Protein AF-A0A1B6LDJ8-F1 (afdb_monomer_lite)

Secondary structure (DSSP, 8-state):
---PPP-------------------TTTS--PPPPPHHHHHHHHTTHHHHHHHHHHHTGGG-GGGHHHHHHHHHHHHHHHHHHHHHHHTT-HHHHHHHHHHHHH--GGGG----HHHHHHHTT--HHHHHHHHHHHHHHHHHHHHHHHHHHHHH-

Sequence (155 aa):
KNSSPSLDNYTAHSTDDIREGPKENPLLNWTCSPISLQMEQNISTGFLDKRIANRIEHAEDYPDGGTQLIEDMQEFYCYLKHVNQLVVNKERRGNALMRKLVEEDPEFTQIQFDTEELGNHFSWVEEEVEAFEKIMDGICYQWKCLVARYTQKKL

Radius of gyration: 24.35 Å; chains: 1; bounding box: 57×78×54 Å

Foldseek 3Di:
DDDDDDDDDDDDPPPPPPPPDPPPDDLLVDDQDDQDPVLLVCVLVLVLLVLLQCCQVVLLVCLQCLVVNSVSLSSLLSSLVVLLVCVVVVNPVSLVSLCSCLVVPRPNVVDDDDLVVSCVSNVHDPSSSVSSVVSVVSNVVSNVSSNVSNVVVVD

Organism: NCBI:txid36148

pLDDT: mean 81.77, std 17.46, range [34.22, 94.38]

Structure (mmCIF, N/CA/C/O backbone):
data_AF-A0A1B6LDJ8-F1
#
_entry.id   AF-A0A1B6LDJ8-F1
#
loop_
_atom_site.group_PDB
_atom_site.id
_atom_site.type_symbol
_atom_site.label_atom_id
_atom_site.label_alt_id
_atom_site.label_comp_id
_atom_site.label_asym_id
_atom_site.label_entity_id
_atom_site.label_seq_id
_atom_site.pdbx_PDB_ins_code
_atom_site.Cartn_x
_atom_site.Cartn_y
_atom_site.Cartn_z
_atom_site.occupancy
_atom_site.B_iso_or_equiv
_atom_site.auth_seq_id
_atom_site.auth_comp_id
_atom_site.auth_asym_id
_atom_site.auth_atom_id
_atom_site.pdbx_PDB_model_num
ATOM 1 N N . LYS A 1 1 ? 38.167 -66.591 -27.382 1.00 38.53 1 LYS A N 1
ATOM 2 C CA . LYS A 1 1 ? 38.619 -65.293 -26.827 1.00 38.53 1 LYS A CA 1
ATOM 3 C C . LYS A 1 1 ? 37.791 -64.210 -27.497 1.00 38.53 1 LYS A C 1
ATOM 5 O O . LYS A 1 1 ? 37.930 -64.022 -28.696 1.00 38.53 1 LYS A O 1
ATOM 10 N N . ASN A 1 2 ? 36.875 -63.626 -26.729 1.00 36.47 2 ASN A N 1
ATOM 11 C CA . ASN A 1 2 ? 36.006 -62.514 -27.111 1.00 36.47 2 ASN A CA 1
ATOM 12 C C . ASN A 1 2 ? 36.827 -61.246 -27.351 1.00 36.47 2 ASN A C 1
ATOM 14 O O . ASN A 1 2 ? 37.753 -61.004 -26.578 1.00 36.47 2 ASN A O 1
ATOM 18 N N . SER A 1 3 ? 36.444 -60.431 -28.336 1.00 34.22 3 SER A N 1
ATOM 19 C CA . SER A 1 3 ? 36.538 -58.961 -28.317 1.00 34.22 3 SER A CA 1
ATOM 20 C C . SER A 1 3 ? 35.684 -58.386 -29.455 1.00 34.22 3 SER A C 1
ATOM 22 O O . SER A 1 3 ? 35.648 -58.940 -30.550 1.00 34.22 3 SER A O 1
ATOM 24 N N . SER A 1 4 ? 34.942 -57.341 -29.113 1.00 40.16 4 SER A N 1
ATOM 25 C CA . SER A 1 4 ? 33.719 -56.801 -29.718 1.00 40.16 4 SER A CA 1
ATOM 26 C C . SER A 1 4 ? 33.898 -56.060 -31.055 1.00 40.16 4 SER A C 1
ATOM 28 O O . SER A 1 4 ? 34.998 -55.586 -31.334 1.00 40.16 4 SER A O 1
ATOM 30 N N . PRO A 1 5 ? 32.821 -55.844 -31.838 1.00 43.47 5 PRO A N 1
ATOM 31 C CA . PRO A 1 5 ? 32.786 -54.800 -32.855 1.00 43.47 5 PRO A CA 1
ATOM 32 C C . PRO A 1 5 ? 32.420 -53.435 -32.242 1.00 43.47 5 PRO A C 1
ATOM 34 O O . PRO A 1 5 ? 31.503 -53.333 -31.427 1.00 43.47 5 PRO A O 1
ATOM 37 N N . SER A 1 6 ? 33.168 -52.406 -32.648 1.00 40.16 6 SER A N 1
ATOM 38 C CA . SER A 1 6 ? 32.935 -50.985 -32.362 1.00 40.16 6 SER A CA 1
ATOM 39 C C . SER A 1 6 ? 31.637 -50.515 -33.021 1.00 40.16 6 SER A C 1
ATOM 41 O O . SER A 1 6 ? 31.442 -50.742 -34.214 1.00 40.16 6 SER A O 1
ATOM 43 N N . LEU A 1 7 ? 30.760 -49.875 -32.248 1.00 40.31 7 LEU A N 1
ATOM 44 C CA . LEU A 1 7 ? 29.587 -49.151 -32.736 1.00 40.31 7 LEU A CA 1
ATOM 45 C C . LEU A 1 7 ? 29.927 -47.663 -32.675 1.00 40.31 7 LEU A C 1
ATOM 47 O O . LEU A 1 7 ? 29.958 -47.072 -31.596 1.00 40.31 7 LEU A O 1
ATOM 51 N N . ASP A 1 8 ? 30.210 -47.084 -33.837 1.00 39.25 8 ASP A N 1
ATOM 52 C CA . ASP A 1 8 ? 30.377 -45.646 -33.974 1.00 39.25 8 ASP A CA 1
ATOM 53 C C . ASP A 1 8 ? 29.006 -44.962 -33.873 1.00 39.25 8 ASP A C 1
ATOM 55 O O . ASP A 1 8 ? 28.089 -45.200 -34.662 1.00 39.25 8 ASP A O 1
ATOM 59 N N . ASN A 1 9 ? 28.893 -44.121 -32.845 1.00 40.94 9 ASN A N 1
ATOM 60 C CA . ASN A 1 9 ? 27.924 -43.041 -32.688 1.00 40.94 9 ASN A CA 1
ATOM 61 C C . ASN A 1 9 ? 27.845 -42.189 -33.959 1.00 40.94 9 ASN A C 1
ATOM 63 O O . ASN A 1 9 ? 28.891 -41.735 -34.390 1.00 40.94 9 ASN A O 1
ATOM 67 N N . TYR A 1 10 ? 26.646 -41.855 -34.450 1.00 37.91 10 TYR A N 1
ATOM 68 C CA . TYR A 1 10 ? 26.311 -40.497 -34.915 1.00 37.91 10 TYR A CA 1
ATOM 69 C C . TYR A 1 10 ? 24.777 -40.325 -35.021 1.00 37.91 10 TYR A C 1
ATOM 71 O O . TYR A 1 10 ? 24.122 -40.835 -35.922 1.00 37.91 10 TYR A O 1
ATOM 79 N N . THR A 1 11 ? 24.252 -39.586 -34.041 1.00 40.19 11 THR A N 1
ATOM 80 C CA . THR A 1 11 ? 23.260 -38.501 -34.148 1.00 40.19 11 THR A CA 1
ATOM 81 C C . THR A 1 11 ? 21.849 -38.769 -34.685 1.00 40.19 11 THR A C 1
ATOM 83 O O . THR A 1 11 ? 21.587 -38.716 -35.881 1.00 40.19 11 THR A O 1
ATOM 86 N N . ALA A 1 12 ? 20.894 -38.773 -33.752 1.00 36.81 12 ALA A N 1
ATOM 87 C CA . ALA A 1 12 ? 19.671 -37.985 -33.892 1.00 36.81 12 ALA A CA 1
ATOM 88 C C . ALA A 1 12 ? 19.435 -37.242 -32.568 1.00 36.81 12 ALA A C 1
ATOM 90 O O . ALA A 1 12 ? 18.904 -37.800 -31.610 1.00 36.81 12 ALA A O 1
ATOM 91 N N . HIS A 1 13 ? 19.901 -35.993 -32.491 1.00 41.22 13 HIS A N 1
ATOM 92 C CA . HIS A 1 13 ? 19.447 -35.071 -31.458 1.00 41.22 13 HIS A CA 1
ATOM 93 C C . HIS A 1 13 ? 17.972 -34.778 -31.741 1.00 41.22 13 HIS A C 1
ATOM 95 O O . HIS A 1 13 ? 17.655 -34.032 -32.662 1.00 41.22 13 HIS A O 1
ATOM 101 N N . SER A 1 14 ? 17.079 -35.392 -30.967 1.00 43.19 14 SER A N 1
ATOM 102 C CA . SER A 1 14 ? 15.733 -34.861 -30.783 1.00 43.19 14 SER A CA 1
ATOM 103 C C . SER A 1 14 ? 15.887 -33.615 -29.920 1.00 43.19 14 SER A C 1
ATOM 105 O O . SER A 1 14 ? 15.924 -33.699 -28.695 1.00 43.19 14 SER A O 1
ATOM 107 N N . THR A 1 15 ? 16.097 -32.462 -30.550 1.00 45.50 15 THR A N 1
ATOM 108 C CA . THR A 1 15 ? 15.800 -31.189 -29.900 1.00 45.50 15 THR A CA 1
ATOM 109 C C . THR A 1 15 ? 14.287 -31.087 -29.869 1.00 45.50 15 THR A C 1
ATOM 111 O O . THR A 1 15 ? 13.665 -30.612 -30.817 1.00 45.50 15 THR A O 1
ATOM 114 N N . ASP A 1 16 ? 13.699 -31.605 -28.792 1.00 42.22 16 ASP A N 1
ATOM 115 C CA . ASP A 1 16 ? 12.411 -31.113 -28.336 1.00 42.22 16 ASP A CA 1
ATOM 116 C C . ASP A 1 16 ? 12.603 -29.615 -28.084 1.00 42.22 16 ASP A C 1
ATOM 118 O O . ASP A 1 16 ? 13.118 -29.199 -27.046 1.00 42.22 16 ASP A O 1
ATOM 122 N N . ASP A 1 17 ? 12.259 -28.809 -29.090 1.00 44.28 17 ASP A N 1
ATOM 123 C CA . ASP A 1 17 ? 11.973 -27.390 -28.933 1.00 44.28 17 ASP A CA 1
ATOM 124 C C . ASP A 1 17 ? 10.781 -27.296 -27.980 1.00 44.28 17 ASP A C 1
ATOM 126 O O . ASP A 1 17 ? 9.614 -27.213 -28.379 1.00 44.28 17 ASP A O 1
ATOM 130 N N . ILE A 1 18 ? 11.074 -27.337 -26.681 1.00 52.16 18 ILE A N 1
ATOM 131 C CA . ILE A 1 18 ? 10.176 -26.821 -25.665 1.00 52.16 18 ILE A CA 1
ATOM 132 C C . ILE A 1 18 ? 10.108 -25.325 -25.961 1.00 52.16 18 ILE A C 1
ATOM 134 O O . ILE A 1 18 ? 10.928 -24.541 -25.489 1.00 52.16 18 ILE A O 1
ATOM 138 N N . ARG A 1 19 ? 9.142 -24.929 -26.799 1.00 48.34 19 ARG A N 1
ATOM 139 C CA . ARG A 1 19 ? 8.634 -23.559 -26.824 1.00 48.34 19 ARG A CA 1
ATOM 140 C C . ARG A 1 19 ? 8.196 -23.273 -25.395 1.00 48.34 19 ARG A C 1
ATOM 142 O O . ARG A 1 19 ? 7.093 -23.656 -25.010 1.00 48.34 19 ARG A O 1
ATOM 149 N N . GLU A 1 20 ? 9.071 -22.652 -24.604 1.00 49.28 20 GLU A N 1
ATOM 150 C CA . GLU A 1 20 ? 8.648 -21.943 -23.406 1.00 49.28 20 GLU A CA 1
ATOM 151 C C . GLU A 1 20 ? 7.529 -21.011 -23.886 1.00 49.28 20 GLU A C 1
ATOM 153 O O . GLU A 1 20 ? 7.747 -20.135 -24.727 1.00 49.28 20 GLU A O 1
ATOM 158 N N . GLY A 1 21 ? 6.294 -21.287 -23.454 1.00 52.56 21 GLY A N 1
ATOM 159 C CA . GLY A 1 21 ? 5.196 -20.345 -23.637 1.00 52.56 21 GLY A CA 1
ATOM 160 C C . GLY A 1 21 ? 5.592 -18.991 -23.039 1.00 52.56 21 GLY A C 1
ATOM 161 O O . GLY A 1 21 ? 6.565 -18.931 -22.281 1.00 52.56 21 GLY A O 1
ATOM 162 N N . PRO A 1 22 ? 4.875 -17.901 -23.364 1.00 54.19 22 PRO A N 1
ATOM 163 C CA . PRO A 1 22 ? 5.152 -16.617 -22.735 1.00 54.19 22 PRO A CA 1
ATOM 164 C C . PRO A 1 22 ? 5.205 -16.832 -21.220 1.00 54.19 22 PRO A C 1
ATOM 166 O O . PRO A 1 22 ? 4.245 -17.345 -20.643 1.00 54.19 22 PRO A O 1
ATOM 169 N N . LYS A 1 23 ? 6.355 -16.543 -20.597 1.00 59.56 23 LYS A N 1
ATOM 170 C CA . LYS A 1 23 ? 6.487 -16.604 -19.142 1.00 59.56 23 LYS A CA 1
ATOM 171 C C . LYS A 1 23 ? 5.483 -15.600 -18.595 1.00 59.56 23 LYS A C 1
ATOM 173 O O . LYS A 1 23 ? 5.639 -14.406 -18.830 1.00 59.56 23 LYS A O 1
ATOM 178 N N . GLU A 1 24 ? 4.418 -16.090 -17.963 1.00 65.94 24 GLU A N 1
ATOM 179 C CA . GLU A 1 24 ? 3.443 -15.219 -17.315 1.00 65.94 24 GLU A CA 1
ATOM 180 C C . GLU A 1 24 ? 4.187 -14.344 -16.306 1.00 65.94 24 GLU A C 1
ATOM 182 O O . GLU A 1 24 ? 4.953 -14.862 -15.491 1.00 65.94 24 GLU A O 1
ATOM 187 N N . ASN A 1 25 ? 4.001 -13.025 -16.387 1.00 72.38 25 ASN A N 1
ATOM 188 C CA . ASN A 1 25 ? 4.610 -12.112 -15.433 1.00 72.38 25 ASN A CA 1
ATOM 189 C C . ASN A 1 25 ? 3.919 -12.323 -14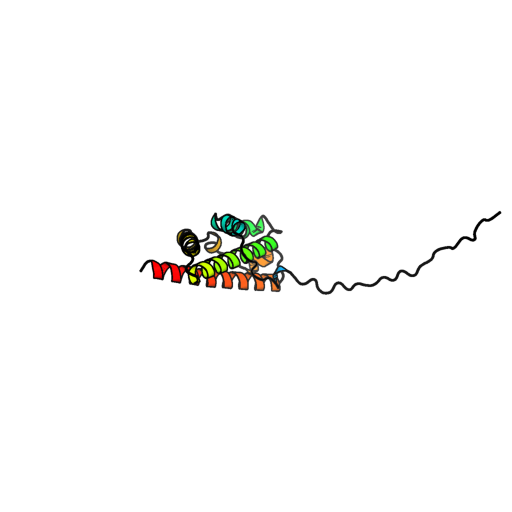.069 1.00 72.38 25 ASN A C 1
ATOM 191 O O . ASN A 1 25 ? 2.725 -12.025 -13.942 1.00 72.38 25 ASN A O 1
ATOM 195 N N . PRO A 1 26 ? 4.624 -12.850 -13.048 1.00 70.56 26 PRO A N 1
ATOM 196 C CA . PRO A 1 26 ? 4.020 -13.187 -11.760 1.00 70.56 26 PRO A CA 1
ATOM 197 C C . PRO A 1 26 ? 3.470 -11.957 -11.024 1.00 70.56 26 PRO A C 1
ATOM 199 O O . PRO A 1 26 ? 2.598 -12.106 -10.169 1.00 70.56 26 PRO A O 1
ATOM 202 N N . LEU A 1 27 ? 3.921 -10.752 -11.387 1.00 73.88 27 LEU A N 1
ATOM 203 C CA . LEU A 1 27 ? 3.430 -9.490 -10.836 1.00 73.88 27 LEU A CA 1
ATOM 204 C C . LEU A 1 27 ? 1.999 -9.167 -11.293 1.00 73.88 27 LEU A C 1
ATOM 206 O O . LEU A 1 27 ? 1.265 -8.503 -10.565 1.00 73.88 27 LEU A O 1
ATOM 210 N N . LEU A 1 28 ? 1.584 -9.665 -12.464 1.00 75.38 28 LEU A N 1
ATOM 211 C CA . LEU A 1 28 ? 0.278 -9.367 -13.066 1.00 75.38 28 LEU A CA 1
ATOM 212 C C . LEU A 1 28 ? -0.835 -10.307 -12.578 1.00 75.38 28 LEU A C 1
ATOM 214 O O . LEU A 1 28 ? -1.995 -9.907 -12.500 1.00 75.38 28 LEU A O 1
ATOM 218 N N . ASN A 1 29 ? -0.487 -11.542 -12.203 1.00 79.81 29 ASN A N 1
ATOM 219 C CA . ASN A 1 29 ? -1.427 -12.585 -11.765 1.00 79.81 29 ASN A CA 1
ATOM 220 C C . ASN A 1 29 ? -1.372 -12.825 -10.248 1.00 79.81 29 ASN A C 1
ATOM 222 O O . ASN A 1 29 ? -1.471 -13.955 -9.760 1.00 79.81 29 ASN A O 1
ATOM 226 N N . TRP A 1 30 ? -1.197 -11.752 -9.483 1.00 85.44 30 TRP A N 1
ATOM 227 C CA . TRP A 1 30 ? -1.040 -11.829 -8.040 1.00 85.44 30 TRP A CA 1
ATOM 228 C C . TRP A 1 30 ? -2.380 -11.843 -7.282 1.00 85.44 30 TRP A C 1
ATOM 230 O O . TRP A 1 30 ? -3.378 -11.244 -7.686 1.00 85.44 30 TRP A O 1
ATOM 240 N N . THR A 1 31 ? -2.395 -12.508 -6.122 1.00 86.25 31 THR A N 1
ATOM 241 C CA . THR A 1 31 ? -3.513 -12.466 -5.170 1.00 86.25 31 THR A CA 1
ATOM 242 C C . THR A 1 31 ? -3.005 -12.313 -3.743 1.00 86.25 31 THR A C 1
ATOM 244 O O . THR A 1 31 ? -1.900 -12.742 -3.408 1.00 86.25 31 THR A O 1
ATOM 247 N N . CYS A 1 32 ? -3.839 -11.744 -2.868 1.00 87.81 32 CYS A N 1
ATOM 248 C CA . CYS A 1 32 ? -3.464 -11.617 -1.467 1.00 87.81 32 CYS A CA 1
ATOM 249 C C . CYS A 1 32 ? -3.257 -12.968 -0.796 1.00 87.81 32 CYS A C 1
ATOM 251 O O . CYS A 1 32 ? -4.209 -13.721 -0.572 1.00 87.81 32 CYS A O 1
ATOM 253 N N . SER A 1 33 ? -2.019 -13.199 -0.377 1.00 82.31 33 SER A N 1
ATOM 254 C CA . SER A 1 33 ? -1.688 -14.288 0.528 1.00 82.31 33 SER A CA 1
ATOM 255 C C . SER A 1 33 ? -2.200 -13.990 1.945 1.00 82.31 33 SER A C 1
ATOM 257 O O . SER A 1 33 ? -2.274 -12.823 2.345 1.00 82.31 33 SER A O 1
ATOM 259 N N . PRO A 1 34 ? -2.559 -15.020 2.733 1.00 83.12 34 PRO A N 1
ATOM 260 C CA . PRO A 1 34 ? -2.873 -14.843 4.145 1.00 83.12 34 PRO A CA 1
ATOM 261 C C . PRO A 1 34 ? -1.697 -14.210 4.893 1.00 83.12 34 PRO A C 1
ATOM 263 O O . PRO A 1 34 ? -0.567 -14.688 4.802 1.00 83.12 34 PRO A O 1
ATOM 266 N N . ILE A 1 35 ? -1.967 -13.162 5.669 1.00 84.12 35 ILE A N 1
ATOM 267 C CA . ILE A 1 35 ? -0.930 -12.481 6.444 1.00 84.12 35 ILE A CA 1
ATOM 268 C C . ILE A 1 35 ? -0.645 -13.254 7.727 1.00 84.12 35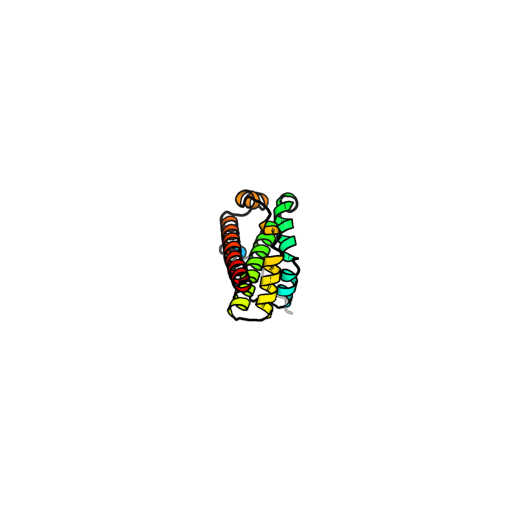 ILE A C 1
ATOM 270 O O . ILE A 1 35 ? -1.527 -13.477 8.561 1.00 84.12 35 ILE A O 1
ATOM 274 N N . SER A 1 36 ? 0.613 -13.665 7.887 1.00 82.81 36 SER A N 1
ATOM 275 C CA . SER A 1 36 ? 1.095 -14.265 9.128 1.00 82.81 36 SER A CA 1
ATOM 276 C C . SER A 1 36 ? 1.264 -13.204 10.221 1.00 82.81 36 SER A C 1
ATOM 278 O O . SER A 1 36 ? 1.472 -12.027 9.940 1.00 82.81 36 SER A O 1
ATOM 280 N N . LEU A 1 37 ? 1.243 -13.621 11.491 1.00 78.38 37 LEU A N 1
ATOM 281 C CA . LEU A 1 37 ? 1.507 -12.726 12.628 1.00 78.38 37 LEU A CA 1
ATOM 282 C C . LEU A 1 37 ? 2.877 -12.032 12.541 1.00 78.38 37 LEU A C 1
ATOM 284 O O . LEU A 1 37 ? 3.002 -10.880 12.941 1.00 78.38 37 LEU A O 1
ATOM 288 N N . GLN A 1 38 ? 3.894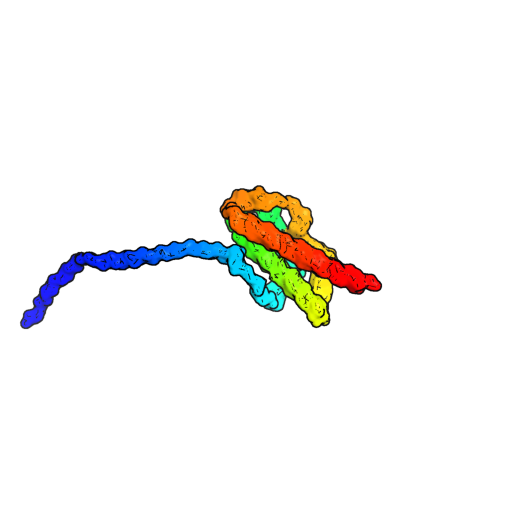 -12.716 12.014 1.00 78.06 38 GLN A N 1
ATOM 289 C CA . GLN A 1 38 ? 5.236 -12.152 11.854 1.00 78.06 38 GLN A CA 1
ATOM 290 C C . GLN A 1 38 ? 5.262 -11.056 10.782 1.00 78.06 38 GLN A C 1
ATOM 292 O O . GLN A 1 38 ? 5.866 -10.005 10.973 1.00 78.06 38 GLN A O 1
ATOM 297 N N . MET A 1 39 ? 4.569 -11.292 9.670 1.00 78.12 39 MET A N 1
ATOM 298 C CA . MET A 1 39 ? 4.432 -10.335 8.575 1.00 78.12 39 MET A CA 1
ATOM 299 C C . MET A 1 39 ? 3.625 -9.111 9.025 1.00 78.12 39 MET A C 1
ATOM 301 O O . MET A 1 39 ? 4.069 -7.984 8.849 1.00 78.12 39 MET A O 1
ATOM 305 N N . GLU A 1 40 ? 2.517 -9.327 9.742 1.00 84.88 40 GLU A N 1
ATOM 306 C CA . GLU A 1 40 ? 1.740 -8.260 10.389 1.00 84.88 40 GLU A CA 1
ATOM 307 C C . GLU A 1 40 ? 2.624 -7.393 11.296 1.00 84.88 40 GLU A C 1
ATOM 309 O O . GLU A 1 40 ? 2.576 -6.169 11.216 1.00 84.88 40 GLU A O 1
ATOM 314 N N . GLN A 1 41 ? 3.472 -8.010 12.125 1.00 78.38 41 GLN A N 1
ATOM 315 C CA . GLN A 1 41 ? 4.388 -7.281 13.002 1.00 78.38 41 GLN A CA 1
ATOM 316 C C . GLN A 1 41 ? 5.391 -6.442 12.211 1.00 78.38 41 GLN A C 1
ATOM 318 O O . GLN A 1 41 ? 5.508 -5.252 12.491 1.00 78.38 41 GLN A O 1
ATOM 323 N N . ASN A 1 42 ? 6.053 -7.020 11.209 1.00 72.56 42 ASN A N 1
ATOM 324 C CA . ASN A 1 42 ? 7.043 -6.316 10.392 1.00 72.56 42 ASN A CA 1
ATOM 325 C C . ASN A 1 42 ? 6.441 -5.130 9.628 1.00 72.56 42 ASN A C 1
ATOM 327 O O . ASN A 1 42 ? 7.052 -4.069 9.544 1.00 72.56 42 ASN A O 1
ATOM 331 N N . ILE A 1 43 ? 5.231 -5.284 9.093 1.00 77.88 43 ILE A N 1
ATOM 332 C CA . ILE A 1 43 ? 4.556 -4.196 8.381 1.00 77.88 43 ILE A CA 1
ATOM 333 C C . ILE A 1 43 ? 4.085 -3.138 9.379 1.00 77.88 43 ILE A C 1
ATOM 335 O O . ILE A 1 43 ? 4.305 -1.945 9.184 1.00 77.88 43 ILE A O 1
ATOM 339 N N . SER A 1 44 ? 3.499 -3.569 10.499 1.00 71.94 44 SER A N 1
ATOM 340 C CA . SER A 1 44 ? 2.982 -2.658 11.518 1.00 71.94 44 SER A CA 1
ATOM 341 C C . SER A 1 44 ? 4.067 -1.831 12.206 1.00 71.94 44 SER A C 1
ATOM 343 O O . SER A 1 44 ? 3.730 -0.825 12.817 1.00 71.94 44 SER A O 1
ATOM 345 N N . THR A 1 45 ? 5.347 -2.213 12.160 1.00 73.88 45 THR A N 1
ATOM 346 C CA . THR A 1 45 ? 6.460 -1.406 12.698 1.00 73.88 45 THR A CA 1
ATOM 347 C C . THR A 1 45 ? 6.943 -0.317 11.736 1.00 73.88 45 THR A C 1
ATOM 349 O O . THR A 1 45 ? 7.886 0.397 12.074 1.00 73.88 45 THR A O 1
ATOM 352 N N . GLY A 1 46 ? 6.307 -0.168 10.569 1.00 79.19 46 GLY A N 1
ATOM 353 C CA . GLY A 1 46 ? 6.654 0.844 9.569 1.00 79.19 46 GLY A CA 1
ATOM 354 C C . GLY A 1 46 ? 7.864 0.468 8.712 1.00 79.19 46 GLY A C 1
ATOM 355 O O . GLY A 1 46 ? 8.363 1.299 7.964 1.00 79.19 46 GLY A O 1
ATOM 356 N N . PHE A 1 47 ? 8.365 -0.770 8.804 1.00 86.00 47 PHE A N 1
ATOM 357 C CA . PHE A 1 47 ? 9.487 -1.214 7.973 1.00 86.00 47 PHE A CA 1
ATOM 358 C C . PHE A 1 47 ? 9.116 -1.234 6.486 1.00 86.00 47 PHE A C 1
ATOM 360 O O . PHE A 1 47 ? 9.875 -0.727 5.665 1.00 86.00 47 PHE A O 1
ATOM 367 N N . LEU A 1 48 ? 7.947 -1.793 6.154 1.00 89.44 48 LEU A N 1
ATOM 368 C CA . LEU A 1 48 ? 7.471 -1.853 4.771 1.00 89.44 48 LEU A CA 1
ATOM 369 C C . LEU A 1 48 ? 7.205 -0.450 4.208 1.00 89.44 48 LEU A C 1
ATOM 371 O O . LEU A 1 48 ? 7.655 -0.148 3.113 1.00 89.44 48 LEU A O 1
ATOM 375 N N . ASP A 1 49 ? 6.553 0.410 4.993 1.00 90.62 49 ASP A N 1
ATOM 376 C CA . ASP A 1 49 ? 6.284 1.812 4.644 1.00 90.62 49 ASP A CA 1
ATOM 377 C C . ASP A 1 49 ? 7.571 2.567 4.274 1.00 90.62 49 ASP A C 1
ATOM 379 O O . ASP A 1 49 ? 7.703 3.073 3.163 1.00 90.62 49 ASP A O 1
ATOM 383 N N . LYS A 1 50 ? 8.590 2.508 5.140 1.00 91.12 50 LYS A N 1
ATOM 384 C CA . LYS A 1 50 ? 9.904 3.117 4.876 1.00 91.12 50 LYS A CA 1
ATOM 385 C C . LYS A 1 50 ? 10.610 2.531 3.662 1.00 91.12 50 LYS A C 1
ATOM 387 O O . LYS A 1 50 ? 11.318 3.246 2.960 1.00 91.12 50 LYS A O 1
ATOM 392 N N . ARG A 1 51 ? 10.467 1.223 3.426 1.00 91.00 51 ARG A N 1
ATOM 393 C CA . ARG A 1 51 ? 11.078 0.559 2.269 1.00 91.00 51 ARG A CA 1
ATOM 394 C C . ARG A 1 51 ? 10.434 1.035 0.968 1.00 91.00 51 ARG A C 1
ATOM 396 O O . ARG A 1 51 ? 11.172 1.340 0.035 1.00 91.00 51 ARG A O 1
ATOM 403 N N . ILE A 1 52 ? 9.107 1.166 0.941 1.00 93.69 52 ILE A N 1
ATOM 404 C CA . ILE A 1 52 ? 8.356 1.740 -0.184 1.00 93.69 52 ILE A CA 1
ATOM 405 C C . ILE A 1 52 ? 8.776 3.196 -0.399 1.00 93.69 52 ILE A C 1
ATOM 407 O O . ILE A 1 52 ? 9.205 3.541 -1.497 1.00 93.69 52 ILE A O 1
ATOM 411 N N . ALA A 1 53 ? 8.720 4.023 0.650 1.00 93.31 53 ALA A N 1
ATOM 412 C CA . ALA A 1 53 ? 9.074 5.440 0.592 1.00 93.31 53 ALA A CA 1
ATOM 413 C C . ALA A 1 53 ? 10.474 5.652 -0.001 1.00 93.31 53 ALA A C 1
ATOM 415 O O . ALA A 1 53 ? 10.638 6.332 -1.012 1.00 93.31 53 ALA A O 1
ATOM 416 N N . ASN A 1 54 ? 11.463 4.942 0.545 1.00 92.38 54 ASN A N 1
ATOM 417 C CA . ASN A 1 54 ? 12.841 5.007 0.077 1.00 92.38 54 ASN A CA 1
ATOM 418 C C . ASN A 1 54 ? 12.998 4.544 -1.382 1.00 92.38 54 ASN A C 1
ATOM 420 O O . ASN A 1 54 ? 13.870 5.039 -2.086 1.00 92.38 54 ASN A O 1
ATOM 424 N N . ARG A 1 55 ? 12.205 3.573 -1.853 1.00 92.62 55 ARG A N 1
ATOM 425 C CA . ARG A 1 55 ? 12.261 3.114 -3.253 1.00 92.62 55 ARG A CA 1
ATOM 426 C C . ARG A 1 55 ? 11.674 4.127 -4.227 1.00 92.62 55 ARG A C 1
ATOM 428 O O . ARG A 1 55 ? 12.176 4.211 -5.340 1.00 92.62 55 ARG A O 1
ATOM 435 N N . ILE A 1 56 ? 10.659 4.876 -3.808 1.00 92.94 56 ILE A N 1
ATOM 436 C CA . ILE A 1 56 ? 10.058 5.935 -4.620 1.00 92.94 56 ILE A CA 1
ATOM 437 C C . ILE A 1 56 ? 10.993 7.153 -4.672 1.00 92.94 56 ILE A C 1
ATOM 439 O O . ILE A 1 56 ? 11.324 7.609 -5.760 1.00 92.94 56 ILE A O 1
ATOM 443 N N . GLU A 1 57 ? 11.471 7.646 -3.525 1.00 92.62 57 GLU A N 1
ATOM 444 C CA . GLU A 1 57 ? 12.327 8.848 -3.457 1.00 92.62 57 GLU A CA 1
ATOM 445 C C . GLU A 1 57 ? 13.685 8.669 -4.138 1.00 92.62 57 GLU A C 1
ATOM 447 O O . GLU A 1 57 ? 14.225 9.613 -4.709 1.00 92.62 57 GLU A O 1
ATOM 452 N N . HIS A 1 58 ? 14.234 7.456 -4.079 1.00 90.62 58 HIS A N 1
ATOM 453 C CA . HIS A 1 58 ? 15.565 7.138 -4.588 1.00 90.62 58 HIS A CA 1
ATOM 454 C C . HIS A 1 58 ? 15.517 6.221 -5.814 1.00 90.62 58 HIS A C 1
ATOM 456 O O . HIS A 1 58 ? 16.419 5.407 -6.009 1.00 90.62 58 HIS A O 1
ATOM 462 N N . ALA A 1 59 ? 14.470 6.312 -6.639 1.00 89.00 59 ALA A N 1
ATOM 463 C CA . ALA A 1 59 ? 14.327 5.469 -7.829 1.00 89.00 59 ALA A CA 1
ATOM 464 C C . ALA A 1 59 ? 15.565 5.534 -8.750 1.00 89.00 59 ALA A C 1
ATOM 466 O O . ALA A 1 59 ? 16.027 4.505 -9.241 1.00 89.00 59 ALA A O 1
ATOM 467 N N . GLU A 1 60 ? 16.165 6.721 -8.895 1.00 85.56 60 GLU A N 1
ATOM 468 C CA . GLU A 1 60 ? 17.384 6.943 -9.686 1.00 85.56 60 GLU A CA 1
ATOM 469 C C . GLU A 1 60 ? 18.620 6.211 -9.133 1.00 85.56 60 GLU A C 1
ATOM 471 O O . GLU A 1 60 ? 19.481 5.777 -9.901 1.00 85.56 60 GLU A O 1
ATOM 476 N N . ASP A 1 61 ? 18.703 6.037 -7.811 1.00 87.06 61 ASP A N 1
ATOM 477 C CA . ASP A 1 61 ? 19.830 5.376 -7.144 1.00 87.06 61 ASP A CA 1
ATOM 478 C C . ASP A 1 61 ? 19.725 3.838 -7.208 1.00 87.06 61 ASP A C 1
ATOM 480 O O . ASP A 1 61 ? 20.707 3.130 -6.961 1.00 87.06 61 ASP A O 1
ATOM 484 N N . TYR A 1 62 ? 18.541 3.299 -7.528 1.00 83.25 62 TYR A N 1
ATOM 485 C CA . TYR A 1 62 ? 18.239 1.865 -7.465 1.00 83.25 62 TYR A CA 1
ATOM 486 C C . TYR A 1 62 ? 17.441 1.366 -8.684 1.00 83.25 62 TYR A C 1
ATOM 488 O O . TYR A 1 62 ? 16.308 0.914 -8.513 1.00 83.25 62 TYR A O 1
ATOM 496 N N . PRO A 1 63 ? 18.026 1.348 -9.895 1.00 78.06 63 PRO A N 1
ATOM 497 C CA . PRO A 1 63 ? 17.313 1.000 -11.131 1.00 78.06 63 PRO A CA 1
ATOM 498 C C . PRO A 1 63 ? 16.731 -0.425 -11.138 1.00 78.06 63 PRO A C 1
ATOM 500 O O . PRO A 1 63 ? 15.694 -0.665 -11.745 1.00 78.06 63 PRO A O 1
ATOM 503 N N . ASP A 1 64 ? 17.326 -1.361 -10.392 1.00 82.44 64 ASP A N 1
ATOM 504 C CA . ASP A 1 64 ? 16.817 -2.736 -10.253 1.00 82.44 64 ASP A CA 1
ATOM 505 C C . ASP A 1 64 ? 15.724 -2.873 -9.164 1.00 82.44 64 ASP A C 1
ATOM 507 O O . ASP A 1 64 ? 15.310 -3.975 -8.800 1.00 82.44 64 ASP A O 1
ATOM 511 N N . GLY A 1 65 ? 15.277 -1.758 -8.578 1.00 86.50 65 GLY A N 1
ATOM 512 C CA . GLY A 1 65 ? 14.348 -1.718 -7.446 1.00 86.50 65 GLY A CA 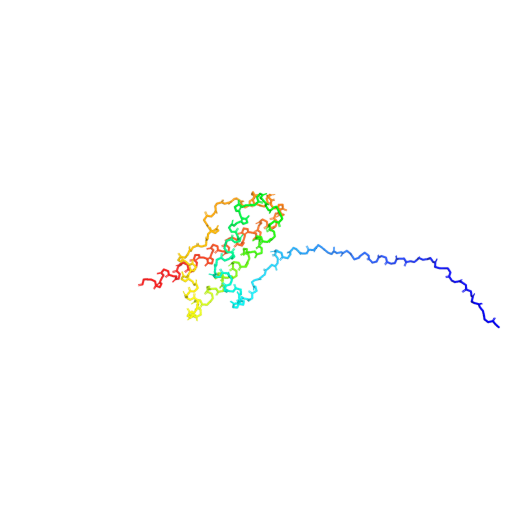1
ATOM 513 C C . GLY A 1 65 ? 12.870 -1.878 -7.805 1.00 86.50 65 GLY A C 1
ATOM 514 O O . GLY A 1 65 ? 12.060 -2.085 -6.900 1.00 86.50 65 GLY A O 1
ATOM 515 N N . GLY A 1 66 ? 12.511 -1.806 -9.089 1.00 90.75 66 GLY A N 1
ATOM 516 C CA . GLY A 1 66 ? 11.120 -1.739 -9.541 1.00 90.75 66 GLY A CA 1
ATOM 517 C C . GLY A 1 66 ? 10.276 -2.959 -9.172 1.00 90.75 66 GLY A C 1
ATOM 518 O O . GLY A 1 66 ? 9.191 -2.817 -8.617 1.00 90.75 66 GLY A O 1
ATOM 519 N N . THR A 1 67 ? 10.782 -4.171 -9.413 1.00 90.62 67 THR A N 1
ATOM 520 C CA . THR A 1 67 ? 10.070 -5.407 -9.042 1.00 90.62 67 THR A CA 1
ATOM 521 C C . THR A 1 67 ? 9.795 -5.462 -7.541 1.00 90.62 67 THR A C 1
ATOM 523 O O . THR A 1 67 ? 8.666 -5.726 -7.136 1.00 90.62 67 THR A O 1
ATOM 526 N N . GLN A 1 68 ? 10.795 -5.133 -6.714 1.00 91.06 68 GLN A N 1
ATOM 527 C CA . GLN A 1 68 ? 10.623 -5.103 -5.261 1.00 91.06 68 GLN A CA 1
ATOM 528 C C . GLN A 1 68 ? 9.582 -4.063 -4.842 1.00 91.06 68 GLN A C 1
ATOM 530 O O . GLN A 1 68 ? 8.818 -4.309 -3.915 1.00 91.06 68 GLN A O 1
ATOM 535 N N . LEU A 1 69 ? 9.537 -2.910 -5.513 1.00 93.94 69 LEU A N 1
ATOM 536 C CA . LEU A 1 69 ? 8.544 -1.886 -5.223 1.00 93.94 69 LEU A CA 1
ATOM 537 C C . LEU A 1 69 ? 7.119 -2.379 -5.527 1.00 93.94 69 LEU A C 1
ATOM 539 O O . LEU A 1 69 ? 6.230 -2.189 -4.700 1.00 93.94 69 LEU A O 1
ATOM 543 N N . ILE A 1 70 ? 6.896 -3.065 -6.652 1.00 93.38 70 ILE A N 1
ATOM 544 C CA . ILE A 1 70 ? 5.586 -3.668 -6.959 1.00 93.38 70 ILE A CA 1
ATOM 545 C C . ILE A 1 70 ? 5.200 -4.692 -5.882 1.00 93.38 70 ILE A C 1
ATOM 547 O O . ILE A 1 70 ? 4.087 -4.640 -5.356 1.00 93.38 70 ILE A O 1
ATOM 551 N N . GLU A 1 71 ? 6.115 -5.592 -5.515 1.00 91.31 71 GLU A N 1
ATOM 552 C CA . GLU A 1 71 ? 5.885 -6.601 -4.472 1.00 91.31 71 GLU A CA 1
ATOM 553 C C . GLU A 1 71 ? 5.581 -5.971 -3.104 1.00 91.31 71 GLU A C 1
ATOM 555 O O . GLU A 1 71 ? 4.672 -6.410 -2.397 1.00 91.31 71 GLU A O 1
ATOM 560 N N . ASP A 1 72 ? 6.294 -4.906 -2.741 1.00 92.75 72 ASP A N 1
ATOM 561 C CA . ASP A 1 72 ? 6.092 -4.186 -1.485 1.00 92.75 72 ASP A CA 1
ATOM 562 C C . ASP A 1 72 ? 4.714 -3.516 -1.435 1.00 92.75 72 ASP A C 1
ATOM 564 O O . ASP A 1 72 ? 4.020 -3.559 -0.415 1.00 92.75 72 ASP A O 1
ATOM 568 N N . MET A 1 73 ? 4.278 -2.939 -2.554 1.00 93.62 73 MET A N 1
ATOM 569 C CA . MET A 1 73 ? 2.962 -2.313 -2.676 1.00 93.62 73 MET A CA 1
ATOM 570 C C . MET A 1 73 ? 1.835 -3.347 -2.639 1.00 93.62 73 MET A C 1
ATOM 572 O O . MET A 1 73 ? 0.814 -3.144 -1.973 1.00 93.62 73 MET A O 1
ATOM 576 N N . GLN A 1 74 ? 2.033 -4.496 -3.281 1.00 93.31 74 GLN A N 1
ATOM 577 C CA . GLN A 1 74 ? 1.152 -5.657 -3.167 1.00 93.31 74 GLN A CA 1
ATOM 578 C C . GLN A 1 74 ? 1.029 -6.123 -1.707 1.00 93.31 74 GLN A C 1
ATOM 580 O O . GLN A 1 74 ? -0.080 -6.315 -1.190 1.00 93.31 74 GLN A O 1
ATOM 585 N N . GLU A 1 75 ? 2.157 -6.260 -1.012 1.00 92.25 75 GLU A N 1
ATOM 586 C CA . GLU A 1 75 ? 2.206 -6.642 0.397 1.00 92.25 75 GLU A CA 1
ATOM 587 C C . GLU A 1 75 ? 1.443 -5.639 1.278 1.00 92.25 75 GLU A C 1
ATOM 589 O O . GLU A 1 75 ? 0.603 -6.030 2.102 1.00 92.25 75 GLU A O 1
ATOM 594 N N . PHE A 1 76 ? 1.655 -4.343 1.048 1.00 92.94 76 PHE A N 1
ATOM 595 C CA . PHE A 1 76 ? 0.980 -3.282 1.785 1.00 92.94 76 PHE A CA 1
ATOM 596 C C . PHE A 1 76 ? -0.535 -3.283 1.542 1.00 92.94 76 PHE A C 1
ATOM 598 O O . PHE A 1 76 ? -1.320 -3.202 2.493 1.00 92.94 76 PHE A O 1
ATOM 605 N N . TYR A 1 77 ? -0.975 -3.463 0.293 1.00 93.62 77 TYR A N 1
ATOM 606 C CA . TYR A 1 77 ? -2.394 -3.612 -0.036 1.00 93.62 77 TYR A CA 1
ATOM 607 C C . TYR A 1 77 ? -3.044 -4.755 0.752 1.00 93.62 77 TYR A C 1
ATOM 609 O O . TYR A 1 77 ? -4.118 -4.581 1.346 1.00 93.62 77 TYR A O 1
ATOM 617 N N . CYS A 1 78 ? -2.404 -5.927 0.801 1.00 93.12 78 CYS A N 1
ATOM 618 C CA . CYS A 1 78 ? -2.948 -7.055 1.554 1.00 93.12 78 CYS A CA 1
ATOM 619 C C . CYS A 1 78 ? -3.001 -6.787 3.043 1.00 93.12 78 CYS A C 1
ATOM 621 O O . CYS A 1 78 ? -3.953 -7.218 3.697 1.00 93.12 78 CYS A O 1
ATOM 623 N N . TYR A 1 79 ? -2.027 -6.054 3.573 1.00 93.00 79 TYR A N 1
ATOM 624 C CA . TYR A 1 79 ? -2.037 -5.642 4.964 1.00 93.00 79 TYR A CA 1
ATOM 625 C C . TYR A 1 79 ? -3.234 -4.754 5.284 1.00 93.00 79 TYR A C 1
ATOM 627 O O . TYR A 1 79 ? -3.977 -5.053 6.222 1.00 93.00 79 TYR A O 1
ATOM 635 N N . LEU A 1 80 ? -3.523 -3.747 4.457 1.00 93.81 80 LEU A N 1
ATOM 636 C CA . LEU A 1 80 ? -4.718 -2.922 4.643 1.00 93.81 80 LEU A CA 1
ATOM 637 C C . LEU A 1 80 ? -6.008 -3.747 4.557 1.00 93.81 80 LEU A C 1
ATOM 639 O O . LEU A 1 80 ? -6.908 -3.584 5.387 1.00 93.81 80 LEU A O 1
ATOM 643 N N . LYS A 1 81 ? -6.098 -4.664 3.587 1.00 93.75 81 LYS A N 1
ATOM 644 C CA . LYS A 1 81 ? -7.254 -5.558 3.421 1.00 93.75 81 LYS A CA 1
ATOM 645 C C . LYS A 1 81 ? -7.453 -6.463 4.641 1.00 93.75 81 LYS A C 1
ATOM 647 O O . LYS A 1 81 ? -8.578 -6.599 5.124 1.00 93.75 81 LYS A O 1
ATOM 652 N N . HIS A 1 82 ? -6.370 -7.039 5.160 1.00 93.56 82 HIS A N 1
ATOM 653 C CA . HIS A 1 82 ? -6.358 -7.856 6.375 1.00 93.56 82 HIS A CA 1
ATOM 654 C C . HIS A 1 82 ? -6.834 -7.053 7.587 1.00 93.56 82 HIS A C 1
ATOM 656 O O . HIS A 1 82 ? -7.775 -7.465 8.264 1.00 93.56 82 HIS A O 1
ATOM 662 N N . VAL A 1 83 ? -6.285 -5.856 7.816 1.00 93.94 83 VAL A N 1
ATOM 663 C CA . VAL A 1 83 ? -6.724 -4.982 8.917 1.00 93.94 83 VAL A CA 1
ATOM 664 C C . VAL A 1 83 ? -8.205 -4.620 8.780 1.00 93.94 83 VAL A C 1
ATOM 666 O O . VAL A 1 83 ? -8.948 -4.730 9.758 1.00 93.94 83 VAL A O 1
ATOM 669 N N . ASN A 1 84 ? -8.673 -4.264 7.579 1.00 93.19 84 ASN A N 1
ATOM 670 C CA . ASN A 1 84 ? -10.095 -4.008 7.323 1.00 93.19 84 ASN A CA 1
ATOM 671 C C . ASN A 1 84 ? -10.966 -5.217 7.696 1.00 93.19 84 ASN A C 1
ATOM 673 O O . ASN A 1 84 ? -11.995 -5.052 8.356 1.00 93.19 84 ASN A O 1
ATOM 677 N N . GLN A 1 85 ? -10.551 -6.431 7.328 1.00 93.88 85 GLN A N 1
ATOM 678 C CA . GLN A 1 85 ? -11.271 -7.658 7.664 1.00 93.88 85 GLN A CA 1
ATOM 679 C C . GLN A 1 85 ? -11.332 -7.890 9.180 1.00 93.88 85 GLN A C 1
ATOM 681 O O . GLN A 1 85 ? -12.411 -8.156 9.712 1.00 93.88 85 GLN A O 1
ATOM 686 N N . LEU A 1 86 ? -10.218 -7.709 9.896 1.00 93.50 86 LEU A N 1
ATOM 687 C CA . LEU A 1 86 ? -10.181 -7.804 11.359 1.00 93.50 86 LEU A CA 1
ATOM 688 C C . LEU A 1 86 ? -11.135 -6.796 12.022 1.00 93.50 86 LEU A C 1
ATOM 690 O O . LEU A 1 86 ? -11.843 -7.133 12.974 1.00 93.50 86 LEU A O 1
ATOM 694 N N . VAL A 1 87 ? -11.180 -5.558 11.517 1.00 93.94 87 VAL A N 1
ATOM 695 C CA . VAL A 1 87 ? -12.074 -4.505 12.025 1.00 93.94 87 VAL A CA 1
ATOM 696 C C . VAL A 1 87 ? -13.541 -4.861 11.785 1.00 93.94 87 VAL A C 1
ATOM 698 O O . VAL A 1 87 ? -14.353 -4.739 12.707 1.00 93.94 87 VAL A O 1
ATOM 701 N N . VAL A 1 88 ? -13.890 -5.324 10.581 1.00 92.81 88 VAL A N 1
ATOM 702 C CA . VAL A 1 88 ? -15.255 -5.757 10.226 1.00 92.81 88 VAL A CA 1
ATOM 703 C C . VAL A 1 88 ? -15.702 -6.932 11.095 1.00 92.81 88 VAL A C 1
ATOM 705 O O . VAL A 1 88 ? -16.824 -6.928 11.604 1.00 92.81 88 VAL A O 1
ATOM 708 N N . ASN A 1 89 ? -14.799 -7.874 11.363 1.00 93.88 89 ASN A N 1
ATOM 709 C CA . ASN A 1 89 ? -15.034 -9.018 12.245 1.00 93.88 89 ASN A CA 1
ATOM 710 C C . ASN A 1 89 ? -15.059 -8.651 13.740 1.00 93.88 89 ASN A C 1
ATOM 712 O O . ASN A 1 89 ? -15.237 -9.525 14.586 1.00 93.88 89 ASN A O 1
ATOM 716 N N . LYS A 1 90 ? -14.909 -7.364 14.084 1.00 91.75 90 LYS A N 1
ATOM 717 C CA . LYS A 1 90 ? -14.890 -6.841 15.460 1.00 91.75 90 LYS A CA 1
ATOM 718 C C . LYS A 1 90 ? -13.766 -7.431 16.318 1.00 91.75 90 LYS A C 1
ATOM 720 O O . LYS A 1 90 ? -13.871 -7.461 17.545 1.00 91.75 90 LYS A O 1
ATOM 725 N N . GLU A 1 91 ? -12.659 -7.838 15.704 1.00 92.94 91 GLU A N 1
ATOM 726 C CA . GLU A 1 91 ? -11.491 -8.307 16.440 1.00 92.94 91 GLU A CA 1
ATOM 727 C C . GLU A 1 91 ? -10.794 -7.141 17.152 1.00 92.94 91 GLU A C 1
ATOM 729 O O . GLU A 1 91 ? -10.523 -6.087 16.569 1.00 92.94 91 GLU A O 1
ATOM 734 N N . ARG A 1 92 ? -10.455 -7.329 18.436 1.00 89.31 92 ARG A N 1
ATOM 735 C CA . ARG A 1 92 ? -9.803 -6.286 19.248 1.00 89.31 92 ARG A CA 1
ATOM 736 C C . ARG A 1 92 ? -8.489 -5.809 18.622 1.00 89.31 92 ARG A C 1
ATOM 738 O O . ARG A 1 92 ? -8.247 -4.604 18.595 1.00 89.31 92 ARG A O 1
ATOM 745 N N . ARG A 1 93 ? -7.679 -6.737 18.098 1.00 89.88 93 ARG A N 1
ATOM 746 C CA . ARG A 1 93 ? -6.405 -6.429 17.426 1.00 89.88 93 ARG A CA 1
ATOM 747 C C . ARG A 1 93 ? -6.588 -5.586 16.163 1.00 89.88 93 ARG A C 1
ATOM 749 O O . ARG A 1 93 ? -5.826 -4.649 15.971 1.00 89.88 93 ARG A O 1
ATOM 756 N N . GLY A 1 94 ? -7.647 -5.823 15.383 1.00 92.12 94 GLY A N 1
ATOM 757 C CA . GLY A 1 94 ? -7.937 -5.040 14.178 1.00 92.12 94 GLY A CA 1
ATOM 758 C C . GLY A 1 94 ? -8.116 -3.558 14.489 1.00 92.12 94 GLY A C 1
ATOM 759 O O . GLY A 1 94 ? -7.599 -2.704 13.781 1.00 92.12 94 GLY A O 1
ATOM 760 N N . ASN A 1 95 ? -8.761 -3.240 15.615 1.00 91.06 95 ASN A N 1
ATOM 761 C CA . ASN A 1 95 ? -8.924 -1.852 16.054 1.00 91.06 95 ASN A CA 1
ATOM 762 C C . ASN A 1 95 ? -7.613 -1.194 16.496 1.00 91.06 95 ASN A C 1
ATOM 764 O O . ASN A 1 95 ? -7.456 0.007 16.301 1.00 91.06 95 ASN A O 1
ATOM 768 N N . ALA A 1 96 ? -6.703 -1.956 17.108 1.00 91.19 96 ALA A N 1
ATOM 769 C CA . ALA A 1 96 ? -5.391 -1.446 17.495 1.00 91.19 96 ALA A CA 1
ATOM 770 C C . ALA A 1 96 ? -4.527 -1.158 16.258 1.00 91.19 96 ALA A C 1
ATOM 772 O O . ALA A 1 96 ? -3.953 -0.078 16.164 1.00 91.19 96 ALA A O 1
ATOM 773 N N . LEU A 1 97 ? -4.512 -2.078 15.288 1.00 91.94 97 LEU A N 1
ATOM 774 C CA . LEU A 1 97 ? -3.790 -1.914 14.023 1.00 91.94 97 LEU A CA 1
ATOM 775 C C . LEU A 1 97 ? -4.357 -0.763 13.186 1.00 91.94 97 LEU A C 1
ATOM 777 O O . LEU A 1 97 ? -3.599 0.087 12.741 1.00 91.94 97 LEU A O 1
ATOM 781 N N . MET A 1 98 ? -5.685 -0.685 13.031 1.00 93.25 98 MET A N 1
ATOM 782 C CA . MET A 1 98 ? -6.346 0.420 12.325 1.00 93.25 98 MET A CA 1
ATOM 783 C C . MET A 1 98 ? -6.032 1.768 12.971 1.00 93.25 98 MET A C 1
ATOM 785 O O . MET A 1 98 ? -5.754 2.724 12.260 1.00 93.25 98 MET A O 1
ATOM 789 N N . ARG A 1 99 ? -6.082 1.850 14.308 1.00 91.44 99 ARG A N 1
ATOM 790 C CA . ARG A 1 99 ? -5.720 3.074 15.027 1.00 91.44 99 ARG A CA 1
ATOM 791 C C . ARG A 1 99 ? -4.292 3.482 14.696 1.00 91.44 99 ARG A C 1
ATOM 793 O O . ARG A 1 99 ? -4.092 4.619 14.305 1.00 91.44 99 ARG A O 1
ATOM 800 N N . LYS A 1 100 ? -3.345 2.554 14.855 1.00 89.50 100 LYS A N 1
ATOM 801 C CA . LYS A 1 100 ? -1.928 2.808 14.607 1.00 89.50 100 LYS A CA 1
ATOM 802 C C . LYS A 1 100 ? -1.705 3.318 13.187 1.00 89.50 100 LYS A C 1
ATOM 804 O O . LYS A 1 100 ? -1.151 4.389 13.023 1.00 89.50 100 LYS A O 1
ATOM 809 N N . LEU A 1 101 ? -2.234 2.593 12.201 1.00 89.62 101 LEU A N 1
ATOM 810 C CA . LEU A 1 101 ? -2.186 2.974 10.795 1.00 89.62 101 LEU A CA 1
ATOM 811 C C . LEU A 1 101 ? -2.687 4.406 10.587 1.00 89.62 101 LEU A C 1
ATOM 813 O O . LEU A 1 101 ? -1.919 5.250 10.154 1.00 89.62 101 LEU A O 1
ATOM 817 N N . VAL A 1 102 ? -3.945 4.688 10.943 1.00 90.19 102 VAL A N 1
ATOM 818 C CA . VAL A 1 102 ? -4.602 5.981 10.673 1.00 90.19 102 VAL A CA 1
ATOM 819 C C . VAL A 1 102 ? -3.986 7.146 11.457 1.00 90.19 102 VAL A C 1
ATOM 821 O O . VAL A 1 102 ? -4.061 8.281 11.001 1.00 90.19 102 VAL A O 1
ATOM 824 N N . GLU A 1 103 ? -3.428 6.899 12.644 1.00 89.69 103 GLU A N 1
ATOM 825 C CA . GLU A 1 103 ? -2.763 7.936 13.445 1.00 89.69 103 GLU A CA 1
ATOM 826 C C . GLU A 1 103 ? -1.332 8.222 12.983 1.00 89.69 103 GLU A C 1
ATOM 828 O O . GLU A 1 103 ? -0.912 9.373 13.067 1.00 89.69 103 GLU A O 1
ATOM 833 N N . GLU A 1 104 ? -0.591 7.202 12.544 1.00 86.12 104 GLU A N 1
ATOM 834 C CA . GLU A 1 104 ? 0.788 7.363 12.071 1.00 86.12 104 GLU A CA 1
ATOM 835 C C . GLU A 1 104 ? 0.842 7.921 10.648 1.00 86.12 104 GLU A C 1
ATOM 837 O O . GLU A 1 104 ? 1.716 8.739 10.398 1.00 86.12 104 GLU A O 1
ATOM 842 N N . ASP A 1 105 ? -0.129 7.557 9.796 1.00 85.38 105 ASP A N 1
ATOM 843 C CA . ASP A 1 105 ? -0.219 7.919 8.372 1.00 85.38 105 ASP A CA 1
ATOM 844 C C . ASP A 1 105 ? 1.012 7.446 7.560 1.00 85.38 105 ASP A C 1
ATOM 846 O O . ASP A 1 105 ? 2.107 7.964 7.758 1.00 85.38 105 ASP A O 1
ATOM 850 N N . PRO A 1 106 ? 0.887 6.442 6.667 1.00 87.19 106 PRO A N 1
ATOM 851 C CA . PRO A 1 106 ? 2.045 5.876 5.972 1.00 87.19 106 PRO A CA 1
ATOM 852 C C . PRO A 1 106 ? 2.820 6.933 5.177 1.00 87.19 106 PRO A C 1
ATOM 854 O O . PRO A 1 106 ? 2.244 7.635 4.341 1.00 87.19 106 PRO A O 1
ATOM 857 N N . GLU A 1 107 ? 4.128 7.012 5.405 1.00 89.25 107 GLU A N 1
ATOM 858 C CA . GLU A 1 107 ? 5.035 8.006 4.828 1.00 89.25 107 GLU A CA 1
ATOM 859 C C . GLU A 1 107 ? 4.971 8.017 3.300 1.00 89.25 107 GLU A C 1
ATOM 861 O O . GLU A 1 107 ? 4.870 9.086 2.693 1.00 89.25 107 GLU A O 1
ATOM 866 N N . PHE A 1 108 ? 4.919 6.839 2.665 1.00 88.38 108 PHE A N 1
ATOM 867 C CA . PHE A 1 108 ? 4.922 6.777 1.203 1.00 88.38 108 PHE A CA 1
ATOM 868 C C . PHE A 1 108 ? 3.699 7.449 0.562 1.00 88.38 108 PHE A C 1
ATOM 870 O O . PHE A 1 108 ? 3.749 7.839 -0.602 1.00 88.38 108 PHE A O 1
ATOM 877 N N . THR A 1 109 ? 2.596 7.605 1.302 1.00 85.56 109 THR A N 1
ATOM 878 C CA . THR A 1 109 ? 1.377 8.252 0.787 1.00 85.56 109 THR A CA 1
ATOM 879 C C . THR A 1 109 ? 1.513 9.770 0.665 1.00 85.56 109 THR A C 1
ATOM 881 O O . THR A 1 109 ? 0.682 10.408 0.018 1.00 85.56 109 THR A O 1
ATOM 884 N N . GLN A 1 110 ? 2.557 10.349 1.265 1.00 86.62 110 GLN A N 1
ATOM 885 C CA . GLN A 1 110 ? 2.855 11.780 1.217 1.00 86.62 110 GLN A CA 1
ATOM 886 C C . GLN A 1 110 ? 3.830 12.142 0.087 1.00 86.62 110 GLN A C 1
ATOM 888 O O . GLN A 1 110 ? 3.976 13.322 -0.241 1.00 86.62 110 GLN A O 1
ATOM 893 N N . ILE A 1 111 ? 4.475 11.145 -0.525 1.00 88.69 111 ILE A N 1
ATOM 894 C CA . ILE A 1 111 ? 5.434 11.339 -1.611 1.00 88.69 111 ILE A CA 1
ATOM 895 C C . ILE A 1 111 ? 4.670 11.577 -2.913 1.00 88.69 111 ILE A C 1
ATOM 897 O O . ILE A 1 111 ? 3.805 10.790 -3.298 1.00 88.69 111 ILE A O 1
ATOM 901 N N . GLN A 1 112 ? 5.001 12.665 -3.607 1.00 88.94 112 GLN A N 1
ATOM 902 C CA . GLN A 1 112 ? 4.506 12.909 -4.959 1.00 88.94 112 GLN A CA 1
ATOM 903 C C . GLN A 1 112 ? 5.451 12.255 -5.958 1.00 88.94 112 GLN A C 1
ATOM 905 O O . GLN A 1 112 ? 6.638 12.570 -5.978 1.00 88.94 112 GLN A O 1
ATOM 910 N N . PHE A 1 113 ? 4.915 11.370 -6.788 1.00 89.00 113 PHE A N 1
ATOM 911 C CA . PHE A 1 113 ? 5.647 10.738 -7.874 1.00 89.00 113 PHE A CA 1
ATOM 912 C C . PHE A 1 113 ? 4.721 10.554 -9.076 1.00 89.00 113 PHE A C 1
ATOM 914 O O . PHE A 1 113 ? 3.504 10.421 -8.920 1.00 89.00 113 PHE A O 1
ATOM 921 N N . ASP A 1 114 ? 5.308 10.557 -10.267 1.00 93.00 114 ASP A N 1
ATOM 922 C CA . ASP A 1 114 ? 4.629 10.209 -11.508 1.00 93.00 114 ASP A CA 1
ATOM 923 C C . ASP A 1 114 ? 4.881 8.725 -11.808 1.00 93.00 114 ASP A C 1
ATOM 925 O O . ASP A 1 114 ? 6.018 8.253 -11.753 1.00 93.00 114 ASP A O 1
ATOM 929 N N . THR A 1 115 ? 3.815 7.962 -12.055 1.00 93.12 115 THR A N 1
ATOM 930 C CA . THR A 1 115 ? 3.933 6.506 -12.233 1.00 93.12 115 THR A CA 1
ATOM 931 C C . THR A 1 115 ? 4.554 6.147 -13.584 1.00 93.12 115 THR A C 1
ATOM 933 O O . THR A 1 115 ? 5.273 5.151 -13.664 1.00 93.12 115 THR A O 1
ATOM 936 N N . GLU A 1 116 ? 4.353 6.962 -14.624 1.00 91.69 116 GLU A N 1
ATOM 937 C CA . GLU A 1 116 ? 5.010 6.773 -15.919 1.00 91.69 116 GLU A CA 1
ATOM 938 C C . GLU A 1 116 ? 6.507 7.077 -15.808 1.00 91.69 116 GLU A C 1
ATOM 940 O O . GLU A 1 116 ? 7.328 6.309 -16.309 1.00 91.69 116 GLU A O 1
ATOM 945 N N . GLU A 1 117 ? 6.896 8.152 -15.112 1.00 92.38 117 GLU A N 1
ATOM 946 C CA . GLU A 1 117 ? 8.313 8.454 -14.854 1.00 92.38 117 GLU A CA 1
ATOM 947 C C . GLU A 1 117 ? 8.978 7.338 -14.044 1.00 92.38 117 GLU A C 1
ATOM 949 O O . GLU A 1 117 ? 10.043 6.847 -14.421 1.00 92.38 117 GLU A O 1
ATOM 954 N N . LEU A 1 118 ? 8.322 6.871 -12.982 1.00 93.12 118 LEU A N 1
ATOM 955 C CA . LEU A 1 118 ? 8.798 5.762 -12.158 1.00 93.12 118 LEU A CA 1
ATOM 956 C C . LEU A 1 118 ? 8.946 4.467 -12.977 1.00 93.12 118 LEU A C 1
ATOM 958 O O . LEU A 1 118 ? 9.958 3.772 -12.871 1.00 93.12 118 LEU A O 1
ATOM 962 N N . GLY A 1 119 ? 7.968 4.176 -13.838 1.00 92.62 119 GLY A N 1
ATOM 963 C CA . GLY A 1 119 ? 8.008 3.053 -14.770 1.00 92.62 119 GLY A CA 1
ATOM 964 C C . GLY A 1 119 ? 9.161 3.166 -15.763 1.00 92.62 119 GLY A C 1
ATOM 965 O O . GLY A 1 119 ? 9.887 2.195 -15.968 1.00 92.62 119 GLY A O 1
ATOM 966 N N . ASN A 1 120 ? 9.409 4.358 -16.310 1.00 91.81 120 ASN A N 1
ATOM 967 C CA . ASN A 1 120 ? 10.557 4.617 -17.179 1.00 91.81 120 ASN A CA 1
ATOM 968 C C . ASN A 1 120 ? 11.887 4.402 -16.441 1.00 91.81 120 ASN A C 1
ATOM 970 O O . ASN A 1 120 ? 12.792 3.771 -16.988 1.00 91.81 120 ASN A O 1
ATOM 974 N N . HIS A 1 121 ? 12.003 4.878 -15.198 1.00 92.12 121 HIS A N 1
ATOM 975 C CA . HIS A 1 121 ? 13.201 4.687 -14.376 1.00 92.12 121 HIS A CA 1
ATOM 976 C C . HIS A 1 121 ? 13.488 3.208 -14.105 1.00 92.12 121 HIS A C 1
ATOM 978 O O . HIS A 1 121 ? 14.629 2.768 -14.245 1.00 92.12 121 HIS A O 1
ATOM 984 N N . PHE A 1 122 ? 12.459 2.429 -13.776 1.00 94.12 122 PHE A N 1
ATOM 985 C CA . PHE A 1 122 ? 12.592 0.997 -13.504 1.00 94.12 122 PHE A CA 1
ATOM 986 C C . PHE A 1 122 ? 12.488 0.107 -14.745 1.00 94.12 122 PHE A C 1
ATOM 988 O O . PHE A 1 122 ? 12.538 -1.116 -14.622 1.00 94.12 122 PHE A O 1
ATOM 995 N N . SER A 1 123 ? 12.379 0.698 -15.938 1.00 92.75 123 SER A N 1
ATOM 996 C CA . SER A 1 123 ? 12.200 -0.028 -17.201 1.00 92.75 123 SER A CA 1
ATOM 997 C C . SER A 1 123 ? 11.007 -0.997 -17.182 1.00 92.75 123 SER A C 1
ATOM 999 O O . SER A 1 123 ? 11.090 -2.095 -17.735 1.00 92.75 123 SER A O 1
ATOM 1001 N N . TRP A 1 124 ? 9.908 -0.601 -16.536 1.00 93.19 124 TRP A N 1
ATOM 1002 C CA . TRP A 1 124 ? 8.663 -1.364 -16.514 1.00 93.19 124 TRP A CA 1
ATOM 1003 C C . TRP A 1 124 ? 8.026 -1.429 -17.897 1.00 93.19 124 TRP A C 1
ATOM 1005 O O . TRP A 1 124 ? 8.057 -0.467 -18.669 1.00 93.19 124 TRP A O 1
ATOM 1015 N N . VAL A 1 125 ? 7.410 -2.569 -18.198 1.00 92.19 125 VAL A N 1
ATOM 1016 C CA . VAL A 1 125 ? 6.518 -2.677 -19.359 1.00 92.19 125 VAL A CA 1
ATOM 1017 C C . VAL A 1 125 ? 5.166 -2.023 -19.057 1.00 92.19 125 VAL A C 1
ATOM 1019 O O . VAL A 1 125 ? 4.807 -1.830 -17.895 1.00 92.19 125 VAL A O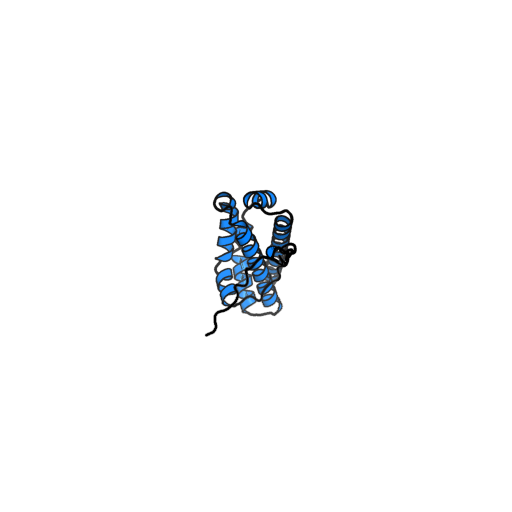 1
ATOM 1022 N N . GLU A 1 126 ? 4.398 -1.695 -20.097 1.00 92.38 126 GLU A N 1
ATOM 1023 C CA . GLU A 1 126 ? 3.085 -1.036 -19.973 1.00 92.38 126 GLU A CA 1
ATOM 1024 C C . GLU A 1 126 ? 2.158 -1.783 -19.001 1.00 92.38 126 GLU A C 1
ATOM 1026 O O . GLU A 1 126 ? 1.520 -1.177 -18.141 1.00 92.38 126 GLU A O 1
ATOM 1031 N N . GLU A 1 127 ? 2.159 -3.116 -19.045 1.00 91.50 127 GLU A N 1
ATOM 1032 C CA . GLU A 1 127 ? 1.341 -3.934 -18.156 1.00 91.50 127 GLU A CA 1
ATOM 1033 C C . GLU A 1 127 ? 1.759 -3.832 -16.678 1.00 91.50 127 GLU A C 1
ATOM 1035 O O . GLU A 1 127 ? 0.910 -3.946 -15.792 1.00 91.50 127 GLU A O 1
ATOM 1040 N N . GLU A 1 128 ? 3.046 -3.623 -16.391 1.00 92.31 128 GLU A N 1
ATOM 1041 C CA . GLU A 1 128 ? 3.563 -3.444 -15.028 1.00 92.31 128 GLU A CA 1
ATOM 1042 C C . GLU A 1 128 ? 3.211 -2.062 -14.477 1.00 92.31 128 GLU A C 1
ATOM 1044 O O . GLU A 1 128 ? 2.817 -1.961 -13.313 1.00 92.31 128 GLU A O 1
ATOM 1049 N N . VAL A 1 129 ? 3.267 -1.027 -15.323 1.00 94.38 129 VAL A N 1
ATOM 1050 C CA . VAL A 1 129 ? 2.783 0.324 -15.000 1.00 94.38 129 VAL A CA 1
ATOM 1051 C C . VAL A 1 129 ? 1.295 0.267 -14.647 1.00 94.38 129 VAL A C 1
ATOM 1053 O O . VAL A 1 129 ? 0.910 0.648 -13.541 1.00 94.38 129 VAL A O 1
ATOM 1056 N N . GLU A 1 130 ? 0.463 -0.317 -15.515 1.00 91.62 130 GLU A N 1
ATOM 1057 C CA . GLU A 1 130 ? -0.971 -0.471 -15.247 1.00 91.62 130 GLU A CA 1
ATOM 1058 C C . GLU A 1 130 ? -1.254 -1.274 -13.968 1.00 91.62 130 GLU A C 1
ATOM 1060 O O . GLU A 1 130 ? -2.210 -1.001 -13.234 1.00 91.62 130 GLU A O 1
ATOM 1065 N N . ALA A 1 131 ? -0.483 -2.335 -13.719 1.00 91.31 131 ALA A N 1
ATOM 1066 C CA . ALA A 1 131 ? -0.644 -3.148 -12.521 1.00 91.31 131 ALA A CA 1
ATOM 1067 C C . ALA A 1 131 ? -0.308 -2.346 -11.261 1.00 91.31 131 ALA A C 1
ATOM 1069 O O . ALA A 1 131 ? -1.049 -2.422 -10.277 1.00 91.31 131 ALA A O 1
ATOM 1070 N N . PHE A 1 132 ? 0.762 -1.552 -11.301 1.00 93.69 132 PHE A N 1
ATOM 1071 C CA . PHE A 1 132 ? 1.150 -0.673 -10.208 1.00 93.69 132 PHE A CA 1
ATOM 1072 C C . PHE A 1 132 ? 0.066 0.369 -9.902 1.00 93.69 132 PHE A C 1
ATOM 1074 O O . PHE A 1 132 ? -0.333 0.516 -8.744 1.00 93.69 132 PHE A O 1
ATOM 1081 N N . GLU A 1 133 ? -0.493 1.019 -10.924 1.00 94.12 133 GLU A N 1
ATOM 1082 C CA . GLU A 1 133 ? -1.608 1.963 -10.768 1.00 94.12 133 GLU A CA 1
ATOM 1083 C C . GLU A 1 133 ? -2.839 1.301 -10.132 1.00 94.12 133 GLU A C 1
ATOM 1085 O O . GLU A 1 133 ? -3.419 1.821 -9.175 1.00 94.12 133 GLU A O 1
ATOM 1090 N N . LYS A 1 134 ? -3.204 0.094 -10.584 1.00 93.19 134 LYS A N 1
ATOM 1091 C CA . LYS A 1 134 ? -4.315 -0.677 -9.994 1.00 93.19 134 LYS A CA 1
ATOM 1092 C C . LYS A 1 134 ? -4.061 -1.010 -8.519 1.00 93.19 134 LYS A C 1
ATOM 1094 O O . LYS A 1 134 ? -5.000 -0.996 -7.715 1.00 93.19 134 LYS A O 1
ATOM 1099 N N . ILE A 1 135 ? -2.815 -1.306 -8.137 1.00 94.31 135 ILE A N 1
ATOM 1100 C CA . ILE A 1 135 ? -2.432 -1.534 -6.735 1.00 94.31 135 ILE A CA 1
ATOM 1101 C C . ILE A 1 135 ? -2.567 -0.237 -5.926 1.00 94.31 135 ILE A C 1
ATOM 1103 O O . ILE A 1 135 ? -3.162 -0.265 -4.844 1.00 94.31 135 ILE A O 1
ATOM 1107 N N . MET A 1 136 ? -2.094 0.895 -6.457 1.00 93.25 136 MET A N 1
ATOM 1108 C CA . MET A 1 136 ? -2.221 2.224 -5.843 1.00 93.25 136 MET A CA 1
ATOM 1109 C C . MET A 1 136 ? -3.680 2.611 -5.586 1.00 93.25 136 MET A C 1
ATOM 1111 O O . MET A 1 136 ? -4.034 3.010 -4.469 1.00 93.25 136 MET A O 1
ATOM 1115 N N . ASP A 1 137 ? -4.555 2.416 -6.571 1.00 92.94 137 ASP A N 1
ATOM 1116 C CA . ASP A 1 137 ? -5.998 2.631 -6.432 1.00 92.94 137 ASP A CA 1
ATOM 1117 C C . ASP A 1 137 ? -6.602 1.737 -5.346 1.00 92.94 137 ASP A C 1
ATOM 1119 O O . ASP A 1 137 ? -7.399 2.177 -4.504 1.00 92.94 137 ASP A O 1
ATOM 1123 N N . GLY A 1 138 ? -6.183 0.470 -5.323 1.00 93.50 138 GLY A N 1
ATOM 1124 C CA . GLY A 1 138 ? -6.562 -0.490 -4.298 1.00 93.50 138 GLY A CA 1
ATOM 1125 C C . GLY A 1 138 ? -6.161 -0.032 -2.895 1.00 93.50 138 GLY A C 1
ATOM 1126 O O . GLY A 1 138 ? -6.992 -0.067 -1.981 1.00 93.50 138 GLY A O 1
ATOM 1127 N N . ILE A 1 139 ? -4.918 0.417 -2.715 1.00 93.88 139 ILE A N 1
ATOM 1128 C CA . ILE A 1 139 ? -4.395 0.947 -1.448 1.00 93.88 139 ILE A CA 1
ATOM 1129 C C . ILE A 1 139 ? -5.214 2.162 -1.016 1.00 93.88 139 ILE A C 1
ATOM 1131 O O . ILE A 1 139 ? -5.743 2.178 0.100 1.00 93.88 139 ILE A O 1
ATOM 1135 N N . CYS A 1 140 ? -5.414 3.131 -1.914 1.00 92.12 140 CYS A N 1
ATOM 1136 C CA . CYS A 1 140 ? -6.214 4.328 -1.660 1.00 92.12 140 CYS A CA 1
ATOM 1137 C C . CYS A 1 140 ? -7.636 3.985 -1.197 1.00 92.12 140 CYS A C 1
ATOM 1139 O O . CYS A 1 140 ? -8.162 4.581 -0.249 1.00 92.12 140 CYS A O 1
ATOM 1141 N N . TYR A 1 141 ? -8.276 3.010 -1.843 1.00 93.56 141 TYR A N 1
ATOM 1142 C CA . TYR A 1 141 ? -9.608 2.548 -1.466 1.00 93.56 141 TYR A CA 1
ATOM 1143 C C . TYR A 1 141 ? -9.630 1.904 -0.070 1.00 93.56 141 TYR A C 1
ATOM 1145 O O . TYR A 1 141 ? -10.473 2.259 0.766 1.00 93.56 141 TYR A O 1
ATOM 1153 N N . GLN A 1 142 ? -8.709 0.974 0.205 1.00 93.69 142 GLN A N 1
ATOM 1154 C CA . GLN A 1 142 ? -8.631 0.293 1.503 1.00 93.69 142 GLN A CA 1
ATOM 1155 C C . GLN A 1 142 ? -8.330 1.279 2.637 1.00 93.69 142 GLN A C 1
ATOM 1157 O O . GLN A 1 142 ? -8.925 1.176 3.716 1.00 93.69 142 GLN A O 1
ATOM 1162 N N . TRP A 1 143 ? -7.476 2.267 2.375 1.00 92.56 143 TRP A N 1
ATOM 1163 C CA . TRP A 1 143 ? -7.144 3.337 3.305 1.00 92.56 143 TRP A CA 1
ATOM 1164 C C . TRP A 1 143 ? -8.359 4.193 3.667 1.00 92.56 143 TRP A C 1
ATOM 1166 O O . TRP A 1 143 ? -8.721 4.291 4.841 1.00 92.56 143 TRP A O 1
ATOM 1176 N N . LYS A 1 144 ? -9.075 4.726 2.665 1.00 91.44 144 LYS A N 1
ATOM 1177 C CA . LYS A 1 144 ? -10.318 5.499 2.869 1.00 91.44 144 LYS A CA 1
ATOM 1178 C C . LYS A 1 144 ? -11.335 4.722 3.708 1.00 91.44 144 LYS A C 1
ATOM 1180 O O . LYS A 1 144 ? -11.985 5.280 4.594 1.00 91.44 144 LYS A O 1
ATOM 1185 N N . CYS A 1 145 ? -11.438 3.416 3.466 1.00 93.12 145 CYS A N 1
ATOM 1186 C CA . CYS A 1 145 ? -12.270 2.502 4.239 1.00 93.12 145 CYS A CA 1
ATOM 1187 C C . CYS A 1 145 ? -11.881 2.423 5.727 1.00 93.12 145 CYS A C 1
ATOM 1189 O O . CYS A 1 145 ? -12.776 2.389 6.580 1.00 93.12 145 CYS A O 1
ATOM 1191 N N . LEU A 1 146 ? -10.587 2.375 6.051 1.00 93.06 146 LEU A N 1
ATOM 1192 C CA . LEU A 1 146 ? -10.094 2.348 7.433 1.00 93.06 146 LEU A CA 1
ATOM 1193 C C . LEU A 1 146 ? -10.310 3.694 8.126 1.00 93.06 146 LEU A C 1
ATOM 1195 O O . LEU A 1 146 ? -10.860 3.727 9.228 1.00 93.06 146 LEU A O 1
ATOM 1199 N N . VAL A 1 147 ? -9.968 4.799 7.458 1.00 92.44 147 VAL A N 1
ATOM 1200 C CA . VAL A 1 147 ? -10.150 6.162 7.982 1.00 92.44 147 VAL A CA 1
ATOM 1201 C C . VAL A 1 147 ? -11.619 6.426 8.318 1.00 92.44 147 VAL A C 1
ATOM 1203 O O . VAL A 1 147 ? -11.930 6.866 9.424 1.00 92.44 147 VAL A O 1
ATOM 1206 N N . ALA A 1 148 ? -12.549 6.092 7.418 1.00 92.81 148 ALA A N 1
ATOM 1207 C CA . ALA A 1 148 ? -13.981 6.277 7.661 1.00 92.81 148 ALA A CA 1
ATOM 1208 C C . ALA A 1 148 ? -14.467 5.512 8.907 1.00 92.81 148 ALA A C 1
ATOM 1210 O O . ALA A 1 148 ? -15.187 6.065 9.742 1.00 92.81 148 ALA A O 1
ATOM 1211 N N . ARG A 1 149 ? -14.036 4.254 9.069 1.00 92.06 149 ARG A N 1
ATOM 1212 C CA . ARG A 1 149 ? -14.376 3.418 10.234 1.00 92.06 149 ARG A CA 1
ATOM 1213 C C . ARG A 1 149 ? -13.763 3.947 11.526 1.00 92.06 149 ARG A C 1
ATOM 1215 O O . ARG A 1 149 ? -14.404 3.893 12.574 1.00 92.06 149 ARG A O 1
ATOM 1222 N N . TYR A 1 150 ? -12.532 4.441 11.464 1.00 91.69 150 TYR A N 1
ATOM 1223 C CA . TYR A 1 150 ? -11.852 5.038 12.604 1.00 91.69 150 TYR A CA 1
ATOM 1224 C C . TYR A 1 150 ? -12.567 6.310 13.080 1.00 91.69 150 TYR A C 1
ATOM 1226 O O . TYR A 1 150 ? -12.861 6.434 14.269 1.00 91.69 150 TYR A O 1
ATOM 1234 N N . THR A 1 151 ? -12.943 7.201 12.158 1.00 89.69 151 THR A N 1
ATOM 1235 C CA . THR A 1 151 ? -13.671 8.442 12.468 1.00 89.69 151 THR A CA 1
ATOM 1236 C C . THR A 1 151 ? -15.047 8.168 13.074 1.00 89.69 151 THR A C 1
ATOM 1238 O O . THR A 1 151 ? -15.407 8.792 14.068 1.00 89.69 151 THR A O 1
ATOM 1241 N N . GLN A 1 152 ? -15.789 7.179 12.562 1.00 86.62 152 GLN A N 1
ATOM 1242 C CA . GLN A 1 152 ? -17.081 6.767 13.133 1.00 86.62 152 GLN A CA 1
ATOM 1243 C C . GLN A 1 152 ? -16.987 6.243 14.571 1.00 86.62 152 GLN A C 1
ATOM 1245 O O . GLN A 1 152 ? -17.977 6.290 15.287 1.00 86.62 152 GLN A O 1
ATOM 1250 N N . LYS A 1 153 ? -15.829 5.722 14.998 1.00 74.00 153 LYS A N 1
ATOM 1251 C CA . LYS A 1 153 ? -15.613 5.254 16.379 1.00 74.00 153 LYS A CA 1
ATOM 1252 C C . LYS A 1 153 ? -15.177 6.350 17.348 1.00 74.00 153 LYS A C 1
ATOM 1254 O O . LYS A 1 153 ? -15.168 6.102 18.552 1.00 74.00 153 LYS A O 1
ATOM 1259 N N . LYS A 1 154 ? -14.728 7.499 16.838 1.00 65.06 154 LYS A N 1
ATOM 1260 C CA . LYS A 1 154 ? -14.365 8.665 17.654 1.00 65.06 154 LYS A CA 1
ATOM 1261 C C . LYS A 1 154 ? -15.574 9.534 18.012 1.00 65.06 154 LYS A C 1
ATOM 1263 O O . LYS A 1 154 ? -15.482 10.276 18.986 1.00 65.06 154 LYS A O 1
ATOM 1268 N N . LEU A 1 155 ? -16.640 9.459 17.213 1.00 52.38 155 LEU A N 1
ATOM 1269 C CA . LEU A 1 155 ? -17.937 10.106 17.437 1.00 52.38 155 LEU A CA 1
ATOM 1270 C C . LEU A 1 155 ? -18.830 9.234 18.328 1.00 52.38 155 LEU A C 1
ATOM 1272 O O . LEU A 1 155 ? -19.591 9.827 1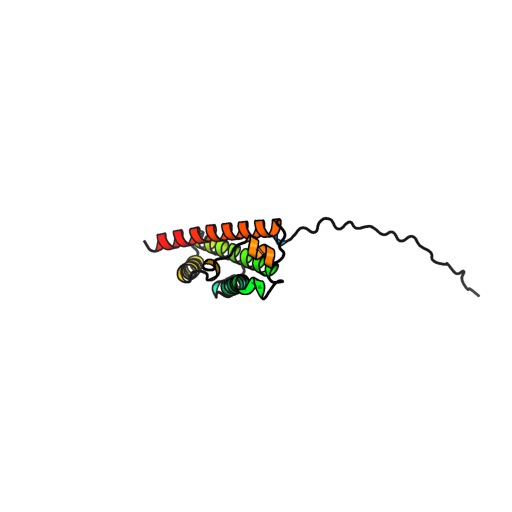9.121 1.00 52.38 155 LEU A O 1
#